Protein AF-A0A378LN71-F1 (afdb_monomer)

Foldseek 3Di:
DDPPDDPLVVLLQQLLPVVSLVVQLVVQVVVVDPVSNVVSVVSNCVSQDHPVSVVVVVVVVDDPPPPPVVCVVVVVVVVPPPPPDD

Nearest PDB structures (foldseek):
 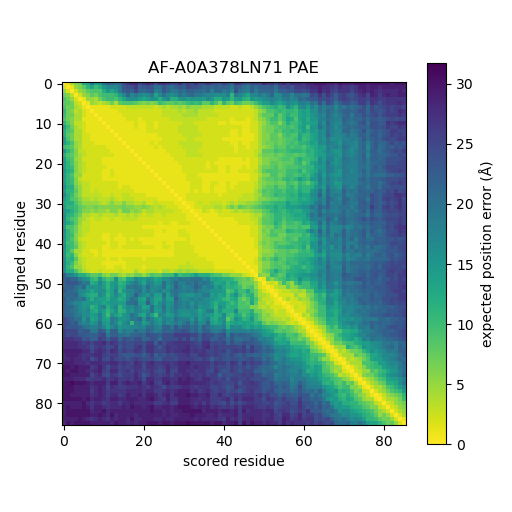 1vh6-assembly1_B  TM=3.980E-01  e=4.454E+00  Bacillus subtilis
  8q1b-assembly1_c  TM=3.706E-01  e=5.043E+00  Schizosaccharomyces pombe
  7vci-assembly1_M  TM=2.977E-01  e=5.043E+00  Xenopus laevis

Solvent-accessible surface area (backbone atoms only — not comparable to full-atom values): 5092 Å² total; per-residue (Å²): 132,85,79,86,68,58,65,65,64,51,47,33,60,52,31,61,41,69,67,50,34,50,51,50,45,50,54,25,5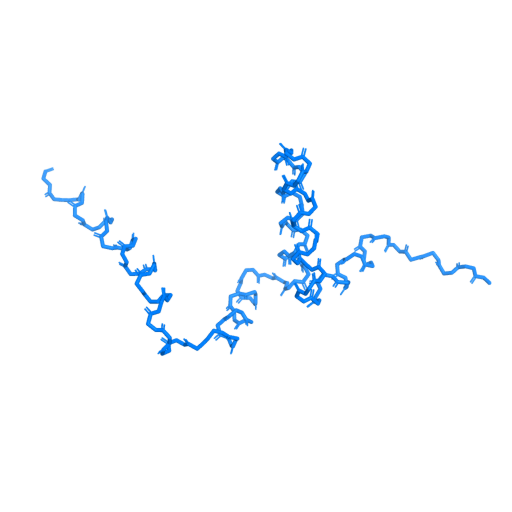6,73,70,69,40,67,68,56,30,50,52,43,48,49,47,42,41,58,36,49,37,60,70,67,50,40,48,49,55,50,50,72,74,42,63,82,86,44,74,77,60,57,51,64,60,53,59,66,57,60,70,70,68,73,80,79,78,130

pLDDT: mean 73.37, std 19.65, range [41.06, 97.06]

Radius of gyration: 17.85 Å; Cα contacts (8 Å, |Δi|>4): 39; chains: 1; bounding box: 54×41×36 Å

Mean predicted aligned error: 13.82 Å

Structure (mmCIF, N/CA/C/O backbone):
data_AF-A0A378LN71-F1
#
_entry.id   AF-A0A378LN71-F1
#
loop_
_atom_site.group_PDB
_atom_site.id
_atom_site.type_symbol
_atom_site.label_atom_id
_atom_site.label_alt_id
_atom_site.label_comp_id
_atom_site.label_asym_id
_atom_site.label_entity_id
_atom_site.label_seq_id
_atom_site.pdbx_PDB_ins_code
_atom_site.Cartn_x
_atom_site.Cartn_y
_atom_site.Cartn_z
_atom_site.occupancy
_atom_site.B_iso_or_equiv
_atom_site.auth_seq_id
_atom_site.auth_comp_id
_atom_site.auth_asym_id
_atom_site.auth_atom_id
_atom_site.pdbx_PDB_model_num
ATOM 1 N N . MET A 1 1 ? -26.285 -13.049 -12.360 1.00 41.50 1 MET A N 1
ATOM 2 C CA . MET A 1 1 ? -25.964 -11.630 -12.629 1.00 41.50 1 MET A CA 1
ATOM 3 C C . MET A 1 1 ? -24.553 -11.394 -12.120 1.00 41.50 1 MET A C 1
ATOM 5 O O . MET A 1 1 ? -24.334 -11.585 -10.932 1.00 41.50 1 MET A O 1
ATOM 9 N N . ALA A 1 2 ? -23.587 -11.117 -12.998 1.00 51.81 2 ALA A N 1
ATOM 10 C CA . ALA A 1 2 ? -22.216 -10.842 -12.573 1.00 51.81 2 ALA A CA 1
ATOM 11 C C . ALA A 1 2 ? -22.189 -9.483 -11.859 1.00 51.81 2 ALA A C 1
ATOM 13 O O . ALA A 1 2 ? -22.650 -8.487 -12.416 1.00 51.81 2 ALA A O 1
ATOM 14 N N . LYS A 1 3 ? -21.721 -9.455 -10.608 1.00 57.69 3 LYS A N 1
ATOM 15 C CA . LYS A 1 3 ? -21.520 -8.212 -9.861 1.00 57.69 3 LYS A CA 1
ATOM 16 C C . LYS A 1 3 ? -20.379 -7.469 -10.558 1.00 57.69 3 LYS A C 1
ATOM 18 O O . LYS A 1 3 ? -19.255 -7.956 -10.544 1.00 57.69 3 LYS A O 1
ATOM 23 N N . ASN A 1 4 ? -20.681 -6.351 -11.217 1.00 64.94 4 ASN A N 1
ATOM 24 C CA . ASN A 1 4 ? -19.654 -5.457 -11.742 1.00 64.94 4 ASN A CA 1
ATOM 25 C C . ASN A 1 4 ? -19.028 -4.756 -10.533 1.00 64.94 4 ASN A C 1
ATOM 27 O O . ASN A 1 4 ? -19.609 -3.825 -9.977 1.00 64.94 4 ASN A O 1
ATOM 31 N N . ILE A 1 5 ? -17.941 -5.330 -10.033 1.00 67.06 5 ILE A N 1
ATOM 32 C CA . ILE A 1 5 ? -17.158 -4.764 -8.941 1.00 67.06 5 ILE A CA 1
ATOM 33 C C . ILE A 1 5 ? -16.185 -3.787 -9.585 1.00 67.06 5 ILE A C 1
ATOM 35 O O . ILE A 1 5 ? -15.464 -4.166 -10.506 1.00 67.06 5 ILE A O 1
ATOM 39 N N . ASN A 1 6 ? -16.182 -2.538 -9.121 1.00 86.75 6 ASN A N 1
ATOM 40 C CA . ASN A 1 6 ? -15.151 -1.594 -9.516 1.00 86.75 6 ASN A CA 1
ATOM 41 C C . ASN A 1 6 ? -13.796 -2.177 -9.086 1.00 86.75 6 ASN A C 1
ATOM 43 O O . ASN A 1 6 ? -13.608 -2.520 -7.918 1.00 86.75 6 ASN A O 1
ATOM 47 N N . TYR A 1 7 ? -12.892 -2.340 -10.051 1.00 86.12 7 TYR A N 1
ATOM 48 C CA . TYR A 1 7 ? -11.574 -2.921 -9.825 1.00 86.12 7 TYR A CA 1
ATOM 49 C C . TYR A 1 7 ? -10.773 -2.135 -8.782 1.00 86.12 7 TYR A C 1
ATOM 51 O O . TYR A 1 7 ? -10.133 -2.748 -7.933 1.00 86.12 7 TYR A O 1
ATOM 59 N N . HIS A 1 8 ? -10.870 -0.801 -8.802 1.00 88.19 8 HIS A N 1
ATOM 60 C CA . HIS A 1 8 ? -10.198 0.066 -7.836 1.00 88.19 8 HIS A CA 1
ATOM 61 C C . HIS A 1 8 ? -10.712 -0.191 -6.421 1.00 88.19 8 HIS A C 1
ATOM 63 O O . HIS A 1 8 ? -9.931 -0.502 -5.533 1.00 88.19 8 HIS A O 1
ATOM 69 N N . ASP A 1 9 ? -12.032 -0.186 -6.221 1.00 88.12 9 ASP A N 1
ATOM 70 C CA . ASP A 1 9 ? -12.624 -0.432 -4.899 1.00 88.12 9 ASP A CA 1
ATOM 71 C C . ASP A 1 9 ? -12.250 -1.821 -4.353 1.00 88.12 9 ASP A C 1
ATOM 73 O O . ASP A 1 9 ? -11.983 -1.984 -3.163 1.00 88.12 9 ASP A O 1
ATOM 77 N N . TYR A 1 10 ? -12.211 -2.831 -5.228 1.00 91.69 10 TYR A N 1
ATOM 78 C CA . TYR A 1 10 ? -11.762 -4.177 -4.871 1.00 91.69 10 TYR A CA 1
ATOM 79 C C . TYR A 1 10 ? -10.282 -4.200 -4.466 1.00 91.69 10 TYR A C 1
ATOM 81 O O . TYR A 1 10 ? -9.936 -4.802 -3.448 1.00 91.69 10 TYR A O 1
ATOM 89 N N . LEU A 1 11 ? -9.424 -3.532 -5.240 1.00 93.69 11 LEU A N 1
ATOM 90 C CA . LE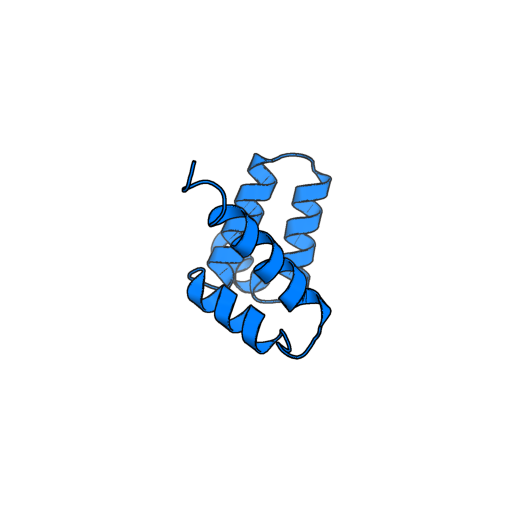U A 1 11 ? -7.995 -3.424 -4.965 1.00 93.69 11 LEU A CA 1
ATOM 91 C C . LEU A 1 11 ? -7.765 -2.749 -3.610 1.00 93.69 11 LEU A C 1
ATOM 93 O O . LEU A 1 11 ? -7.128 -3.338 -2.739 1.00 93.69 11 LEU A O 1
ATOM 97 N N . ILE A 1 12 ? -8.354 -1.576 -3.388 1.00 93.19 12 ILE A N 1
ATOM 98 C CA . ILE A 1 12 ? -8.236 -0.827 -2.132 1.00 93.19 12 ILE A CA 1
ATOM 99 C C . ILE A 1 12 ? -8.709 -1.662 -0.933 1.00 93.19 12 ILE A C 1
ATOM 101 O O . ILE A 1 12 ? -8.070 -1.641 0.119 1.00 93.19 12 ILE A O 1
ATOM 105 N N . GLU A 1 13 ? -9.779 -2.449 -1.074 1.00 91.81 13 GLU A N 1
ATOM 106 C CA . GLU A 1 13 ? -10.225 -3.344 -0.002 1.00 91.81 13 GLU A CA 1
ATOM 107 C C . GLU A 1 13 ? -9.222 -4.474 0.273 1.00 91.81 13 GLU A C 1
ATOM 109 O O . GLU A 1 13 ? -8.929 -4.748 1.436 1.00 91.81 13 GLU A O 1
ATOM 114 N N . SER A 1 14 ? -8.656 -5.098 -0.767 1.00 94.00 14 SER A N 1
ATOM 115 C CA . SER A 1 14 ? -7.650 -6.162 -0.603 1.00 94.00 14 SER A CA 1
ATOM 116 C C . SER A 1 14 ? -6.358 -5.668 0.047 1.00 94.00 14 SER A C 1
ATOM 118 O O . SER A 1 14 ? -5.783 -6.363 0.882 1.00 94.00 14 SER A O 1
ATOM 120 N N . LEU A 1 15 ? -5.936 -4.438 -0.260 1.00 94.94 15 LEU A N 1
ATOM 121 C CA . LEU A 1 15 ? -4.684 -3.868 0.238 1.00 94.94 15 LEU A CA 1
ATOM 122 C C . LEU A 1 15 ? -4.717 -3.564 1.742 1.00 94.94 15 LEU A C 1
ATOM 124 O O . LEU A 1 15 ? -3.664 -3.347 2.339 1.00 94.94 15 LEU A O 1
ATOM 128 N N . LYS A 1 16 ? -5.886 -3.599 2.396 1.00 89.62 16 LYS A N 1
ATOM 129 C CA . LYS A 1 16 ? -5.978 -3.512 3.864 1.00 89.62 16 LYS A CA 1
ATOM 130 C C . LYS A 1 16 ? -5.296 -4.686 4.566 1.00 89.62 16 LYS A C 1
ATOM 132 O O . LYS A 1 16 ? -4.882 -4.534 5.717 1.00 89.62 16 LYS A O 1
ATOM 137 N N . GLU A 1 17 ? -5.166 -5.829 3.892 1.00 92.62 17 GLU A N 1
ATOM 138 C CA . GLU A 1 17 ? -4.393 -6.964 4.382 1.00 92.62 17 GLU A CA 1
ATOM 139 C C . GLU A 1 17 ? -2.887 -6.727 4.152 1.00 92.62 17 GLU A C 1
ATOM 141 O O . GLU A 1 17 ? -2.446 -6.558 3.012 1.00 92.62 17 GLU A O 1
ATOM 146 N N . PRO A 1 18 ? -2.048 -6.742 5.205 1.00 89.94 18 PRO A N 1
ATOM 147 C CA . PRO A 1 18 ? -0.629 -6.396 5.084 1.00 89.94 18 PRO A CA 1
ATOM 148 C C . PRO A 1 18 ? 0.173 -7.276 4.118 1.00 89.94 18 PRO A C 1
ATOM 150 O O . PRO A 1 18 ? 1.143 -6.808 3.526 1.00 89.94 18 PRO A O 1
ATOM 153 N N . SER A 1 19 ? -0.203 -8.549 3.965 1.00 93.94 19 SER A N 1
ATOM 154 C CA . SER A 1 19 ? 0.451 -9.466 3.024 1.00 93.94 19 SER A CA 1
ATOM 155 C C . SER A 1 19 ? 0.153 -9.116 1.568 1.00 93.94 19 SER A C 1
ATOM 157 O O . SER A 1 19 ? 1.057 -9.190 0.741 1.00 93.94 19 SER A O 1
ATOM 159 N N . GLU A 1 20 ? -1.079 -8.702 1.269 1.00 95.50 20 GLU A N 1
ATOM 160 C CA . GLU A 1 20 ? -1.490 -8.278 -0.074 1.00 95.50 20 GLU A CA 1
ATOM 161 C C . GLU A 1 20 ? -0.798 -6.965 -0.452 1.00 95.50 20 GLU A C 1
ATOM 163 O O . GLU A 1 20 ? -0.212 -6.859 -1.527 1.00 95.50 20 GLU A O 1
ATOM 168 N N . ALA A 1 21 ? -0.752 -5.995 0.471 1.00 95.25 21 ALA A N 1
ATOM 169 C CA . ALA A 1 21 ? -0.021 -4.744 0.261 1.00 95.25 21 ALA A CA 1
ATOM 170 C C . ALA A 1 21 ? 1.474 -4.970 -0.007 1.00 95.25 21 ALA A C 1
ATOM 172 O O . ALA A 1 21 ? 2.036 -4.374 -0.924 1.00 95.25 21 ALA A O 1
ATOM 173 N N . ALA A 1 22 ? 2.119 -5.855 0.760 1.00 95.06 22 ALA A N 1
ATOM 174 C CA . ALA A 1 22 ? 3.521 -6.200 0.537 1.00 95.06 22 ALA A CA 1
ATOM 175 C C . ALA A 1 22 ? 3.734 -6.879 -0.825 1.00 95.06 22 ALA A C 1
ATOM 177 O O . ALA A 1 22 ? 4.675 -6.535 -1.536 1.00 95.06 22 ALA A O 1
ATOM 178 N N . GLY A 1 23 ? 2.858 -7.814 -1.205 1.00 97.06 23 GLY A N 1
ATOM 179 C CA . GLY A 1 23 ? 2.912 -8.474 -2.511 1.00 97.06 23 GLY A CA 1
ATOM 180 C C . GLY A 1 23 ? 2.767 -7.489 -3.669 1.00 97.06 23 GLY A C 1
ATOM 181 O O . GLY A 1 23 ? 3.542 -7.543 -4.619 1.00 97.06 23 GLY A O 1
ATOM 182 N N . TYR A 1 24 ? 1.833 -6.547 -3.553 1.00 96.31 24 TYR A N 1
ATOM 183 C CA . TYR A 1 24 ? 1.586 -5.528 -4.567 1.00 96.31 24 TYR A CA 1
ATOM 184 C C . TYR A 1 24 ? 2.769 -4.564 -4.743 1.00 96.31 24 TYR A C 1
ATOM 186 O O . TYR A 1 24 ? 3.190 -4.309 -5.870 1.00 96.31 24 TYR A O 1
ATOM 194 N N . LEU A 1 25 ? 3.368 -4.094 -3.642 1.00 96.19 25 LEU A N 1
ATOM 195 C CA . LEU A 1 25 ? 4.571 -3.254 -3.691 1.00 96.19 25 LEU A CA 1
ATOM 196 C C . LEU A 1 25 ? 5.782 -4.002 -4.259 1.00 96.19 25 LEU A C 1
ATOM 198 O O . LEU A 1 25 ? 6.529 -3.430 -5.046 1.00 96.19 25 LEU A O 1
ATOM 202 N N . ASN A 1 26 ? 5.972 -5.269 -3.884 1.00 96.50 26 ASN A N 1
ATOM 203 C CA . ASN A 1 26 ? 7.072 -6.082 -4.406 1.00 96.50 26 ASN A CA 1
ATOM 204 C C . ASN A 1 26 ? 6.930 -6.324 -5.911 1.00 96.50 26 ASN A C 1
ATOM 206 O O . ASN A 1 26 ? 7.909 -6.182 -6.631 1.00 96.50 26 ASN A O 1
ATOM 210 N N . ALA A 1 27 ? 5.719 -6.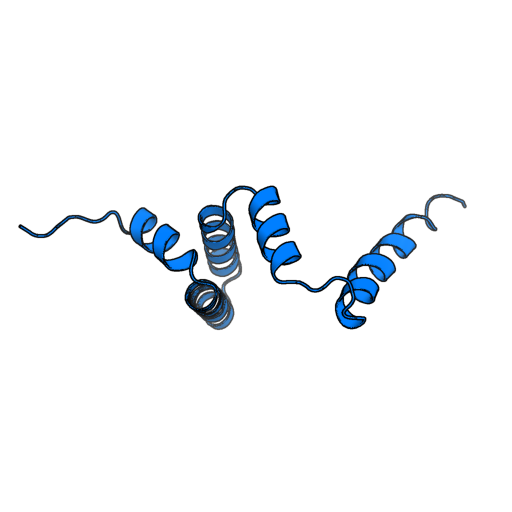618 -6.393 1.00 95.88 27 ALA A N 1
ATOM 211 C CA . ALA A 1 27 ? 5.470 -6.769 -7.824 1.00 95.88 27 ALA A CA 1
ATOM 212 C C . ALA A 1 27 ? 5.819 -5.486 -8.597 1.00 95.88 27 ALA A C 1
ATOM 214 O O . ALA A 1 27 ? 6.488 -5.548 -9.623 1.00 95.88 27 ALA A O 1
ATOM 215 N N . ALA A 1 28 ? 5.443 -4.319 -8.064 1.00 95.06 28 ALA A N 1
ATOM 216 C CA . ALA A 1 28 ? 5.783 -3.040 -8.680 1.00 95.06 28 ALA A CA 1
ATOM 217 C C . ALA A 1 28 ? 7.293 -2.722 -8.624 1.00 95.06 28 ALA A C 1
ATOM 219 O O . ALA A 1 28 ? 7.820 -2.094 -9.538 1.00 95.06 28 ALA A O 1
ATOM 220 N N . LEU A 1 29 ? 8.010 -3.168 -7.582 1.00 93.12 29 LEU A N 1
ATOM 221 C CA . LEU A 1 29 ? 9.476 -3.074 -7.521 1.00 93.12 29 LEU A CA 1
ATOM 222 C C . LEU A 1 29 ? 10.158 -3.971 -8.561 1.00 93.12 29 LEU A C 1
ATOM 224 O O . LEU A 1 29 ? 11.133 -3.541 -9.177 1.00 93.12 29 LEU A O 1
ATOM 228 N N . ASP A 1 30 ? 9.658 -5.193 -8.749 1.00 95.56 30 ASP A N 1
ATOM 229 C CA . ASP A 1 30 ? 10.214 -6.168 -9.694 1.00 95.56 30 ASP A CA 1
ATOM 230 C C . ASP A 1 30 ? 10.069 -5.709 -11.155 1.00 95.56 30 ASP A C 1
ATOM 232 O O . ASP A 1 30 ? 10.952 -5.976 -11.974 1.00 95.56 30 ASP A O 1
ATOM 236 N N . ASP A 1 31 ? 9.006 -4.963 -11.471 1.00 91.25 31 ASP A N 1
ATOM 237 C CA . ASP A 1 31 ? 8.800 -4.355 -12.792 1.00 91.25 31 ASP A CA 1
ATOM 238 C C . ASP A 1 31 ? 9.814 -3.233 -13.101 1.00 91.25 31 ASP A C 1
ATOM 240 O O . ASP A 1 31 ? 10.031 -2.892 -14.266 1.00 91.25 31 ASP A O 1
ATOM 244 N N . GLY A 1 32 ? 10.480 -2.676 -12.080 1.00 89.62 32 GLY A N 1
ATOM 245 C CA . GLY A 1 32 ? 11.544 -1.676 -12.234 1.00 89.62 32 GLY A CA 1
ATOM 246 C C . GLY A 1 32 ? 11.076 -0.304 -12.734 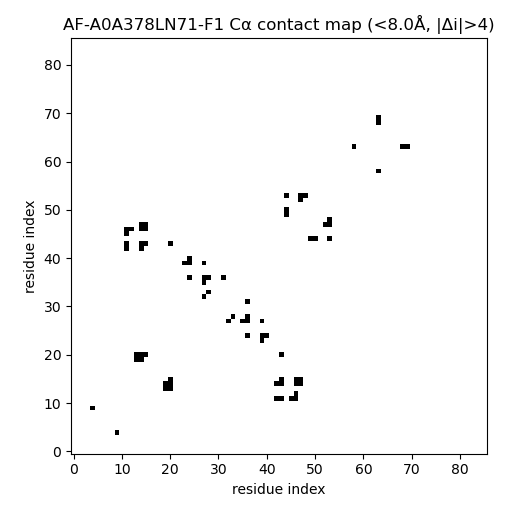1.00 89.62 32 GLY A C 1
ATOM 247 O O . GLY A 1 32 ? 11.914 0.546 -13.046 1.00 89.62 32 GLY A O 1
ATOM 248 N N . ASP A 1 33 ? 9.764 -0.080 -12.806 1.00 93.19 33 ASP A N 1
ATOM 249 C CA . ASP A 1 33 ? 9.150 1.194 -13.170 1.00 93.19 33 ASP A CA 1
ATOM 250 C C . ASP A 1 33 ? 8.826 2.020 -11.919 1.00 93.19 33 ASP A C 1
ATOM 252 O O . ASP A 1 33 ? 8.035 1.624 -11.059 1.00 93.19 33 ASP A O 1
ATOM 256 N N . ILE A 1 34 ? 9.438 3.199 -11.826 1.00 89.94 34 ILE A N 1
ATOM 257 C CA . ILE A 1 34 ? 9.251 4.096 -10.687 1.00 89.94 34 ILE A CA 1
ATOM 258 C C . ILE A 1 34 ? 7.829 4.656 -10.626 1.00 89.94 34 ILE A C 1
ATOM 260 O O . ILE A 1 34 ? 7.294 4.812 -9.528 1.00 89.94 34 ILE A O 1
ATOM 264 N N . ASP A 1 35 ? 7.205 4.928 -11.773 1.00 90.94 35 ASP A N 1
ATOM 265 C CA . ASP A 1 35 ? 5.863 5.507 -11.811 1.00 90.94 35 ASP A CA 1
ATOM 266 C C . ASP A 1 35 ? 4.835 4.466 -11.342 1.00 90.94 35 ASP A C 1
ATOM 268 O O . ASP A 1 35 ? 4.022 4.757 -10.461 1.00 90.94 35 ASP A O 1
ATOM 272 N N . GLY A 1 36 ? 4.955 3.221 -11.818 1.00 90.56 36 GLY A N 1
ATOM 273 C CA . GLY A 1 36 ? 4.158 2.089 -11.337 1.00 90.56 36 GLY A CA 1
ATOM 274 C C . GLY A 1 36 ? 4.348 1.795 -9.844 1.00 90.56 36 GLY A C 1
ATOM 275 O O . GLY A 1 36 ? 3.375 1.539 -9.129 1.00 90.56 36 GLY A O 1
ATOM 276 N N . PHE A 1 37 ? 5.575 1.897 -9.326 1.00 94.88 37 PHE A N 1
ATOM 277 C CA . PHE A 1 37 ? 5.827 1.739 -7.891 1.00 94.88 37 PHE A CA 1
ATOM 278 C C . PHE A 1 37 ? 5.172 2.840 -7.049 1.00 94.88 37 PHE A C 1
ATOM 280 O O . PHE A 1 37 ? 4.585 2.555 -6.001 1.00 94.88 37 PHE A O 1
ATOM 287 N N . LEU A 1 38 ? 5.239 4.097 -7.491 1.00 93.38 38 LEU A N 1
ATOM 288 C CA . LEU A 1 38 ? 4.608 5.213 -6.784 1.00 93.38 38 LEU A CA 1
ATOM 289 C C . LEU A 1 38 ? 3.079 5.125 -6.819 1.00 93.38 38 LEU A C 1
ATOM 291 O O . LEU A 1 38 ? 2.435 5.439 -5.817 1.00 93.38 38 LEU A O 1
ATOM 295 N N . GLU A 1 39 ? 2.498 4.654 -7.922 1.00 93.94 39 GLU A N 1
ATOM 296 C CA . GLU A 1 39 ? 1.065 4.362 -8.007 1.00 93.94 39 GLU A CA 1
ATOM 297 C C . GLU A 1 39 ? 0.669 3.246 -7.030 1.00 93.94 39 GLU A C 1
ATOM 299 O O . GLU A 1 39 ? -0.284 3.399 -6.259 1.00 93.94 39 GLU A O 1
ATOM 304 N N . ALA A 1 40 ? 1.446 2.161 -6.974 1.00 95.19 40 ALA A N 1
ATOM 305 C CA . ALA A 1 40 ? 1.214 1.080 -6.022 1.00 95.19 40 ALA A CA 1
ATOM 306 C C . ALA A 1 40 ? 1.298 1.569 -4.566 1.00 95.19 40 ALA A C 1
ATOM 308 O O . ALA A 1 40 ? 0.444 1.236 -3.738 1.00 95.19 40 ALA A O 1
ATOM 309 N N . LEU A 1 41 ? 2.282 2.418 -4.259 1.00 93.75 41 LEU A N 1
ATOM 310 C CA . LEU A 1 41 ? 2.435 3.048 -2.950 1.00 93.75 41 LEU A CA 1
ATOM 311 C C . LEU A 1 41 ? 1.251 3.956 -2.605 1.00 93.75 41 LEU A C 1
ATOM 313 O O . LEU A 1 41 ? 0.753 3.901 -1.479 1.00 93.75 41 LEU A O 1
ATOM 317 N N . HIS A 1 42 ? 0.773 4.758 -3.557 1.00 91.44 42 HIS A N 1
ATOM 318 C CA . HIS A 1 42 ? -0.400 5.608 -3.367 1.00 91.44 42 HIS A CA 1
ATOM 319 C C . HIS A 1 42 ? -1.646 4.781 -3.027 1.00 91.44 42 HIS A C 1
ATOM 321 O O . HIS A 1 42 ? -2.329 5.085 -2.050 1.00 91.44 42 HIS A O 1
ATOM 327 N N . ASN A 1 43 ? -1.890 3.689 -3.754 1.00 93.38 43 ASN A N 1
ATOM 328 C CA . ASN A 1 43 ? -3.022 2.790 -3.510 1.00 93.38 43 ASN A CA 1
ATOM 329 C C . ASN A 1 43 ? -2.948 2.122 -2.124 1.00 93.38 43 ASN A C 1
ATOM 331 O O . ASN A 1 43 ? -3.964 1.988 -1.439 1.00 93.38 43 ASN A O 1
ATOM 335 N N . VAL A 1 44 ? -1.748 1.744 -1.666 1.00 92.81 44 VAL A N 1
ATOM 336 C CA . VAL A 1 44 ? -1.550 1.231 -0.300 1.00 92.81 44 VAL A CA 1
ATOM 337 C C . VAL A 1 44 ? -1.837 2.319 0.734 1.00 92.81 44 VAL A C 1
ATOM 339 O O . VAL A 1 44 ? -2.518 2.050 1.718 1.00 92.81 44 VAL A O 1
ATOM 342 N N . ILE A 1 45 ? -1.385 3.556 0.531 1.00 89.00 45 ILE A N 1
ATOM 343 C CA . ILE A 1 45 ? -1.717 4.660 1.445 1.00 89.00 45 ILE A CA 1
ATOM 344 C C . ILE A 1 45 ? -3.237 4.867 1.482 1.00 89.00 45 ILE A C 1
ATOM 346 O O . ILE A 1 45 ? -3.822 4.888 2.561 1.00 89.00 45 ILE A O 1
ATOM 350 N N . GLU A 1 46 ? -3.896 4.927 0.326 1.00 88.50 46 GLU A N 1
ATOM 351 C CA . GLU A 1 46 ? -5.350 5.080 0.214 1.00 88.50 46 GLU A CA 1
ATOM 352 C C . GLU A 1 46 ? -6.118 3.990 0.984 1.00 88.50 46 GLU A C 1
ATOM 354 O O . GLU A 1 46 ? -7.030 4.310 1.752 1.00 88.50 46 GLU A O 1
ATOM 359 N N . ALA A 1 47 ? -5.704 2.723 0.873 1.00 89.62 47 ALA A N 1
ATOM 360 C CA . ALA A 1 47 ? -6.325 1.590 1.568 1.00 89.62 47 ALA A CA 1
ATOM 361 C C . ALA A 1 47 ? -6.286 1.692 3.099 1.00 89.62 47 ALA A C 1
ATOM 363 O O . ALA A 1 47 ? -7.239 1.299 3.783 1.00 89.62 47 ALA A O 1
ATOM 364 N N . TYR A 1 48 ? -5.215 2.258 3.654 1.00 82.75 48 TYR A N 1
ATOM 365 C CA . TYR A 1 48 ? -5.064 2.465 5.098 1.00 82.75 48 TYR A CA 1
ATOM 366 C C . TYR A 1 48 ? -5.619 3.830 5.557 1.00 82.75 48 TYR A C 1
ATOM 368 O O . TYR A 1 48 ? -5.761 4.070 6.762 1.00 82.75 48 TYR A O 1
ATOM 376 N N . GLY A 1 49 ? -6.009 4.695 4.615 1.00 75.69 49 GLY A N 1
ATOM 377 C CA . GLY A 1 49 ? -6.497 6.054 4.833 1.00 75.69 49 GLY A CA 1
ATOM 378 C C . GLY A 1 49 ? -5.374 7.097 4.880 1.00 75.69 49 GLY A C 1
ATOM 379 O O . GLY A 1 49 ? -4.236 6.828 4.526 1.00 75.69 49 GLY A O 1
ATOM 380 N N . SER A 1 50 ? -5.686 8.320 5.338 1.00 60.62 50 SER A N 1
ATOM 381 C CA . SER A 1 50 ? -4.676 9.380 5.547 1.00 60.62 50 SER A CA 1
ATOM 382 C C . SER A 1 50 ? -3.398 8.828 6.196 1.00 60.62 50 SER A C 1
ATOM 384 O O . SER A 1 50 ? -3.490 7.997 7.104 1.00 60.62 50 SER A O 1
ATOM 386 N N . MET A 1 51 ? -2.229 9.355 5.808 1.00 57.84 51 MET A N 1
ATOM 387 C CA . MET A 1 51 ? -0.920 9.054 6.413 1.00 57.84 51 MET A CA 1
ATOM 388 C C . MET A 1 51 ? -0.952 9.003 7.950 1.00 57.84 51 MET A C 1
ATOM 390 O O . MET A 1 51 ? -0.210 8.230 8.548 1.00 57.84 51 MET A O 1
ATOM 394 N N . THR A 1 52 ? -1.839 9.765 8.600 1.00 53.94 52 THR A N 1
ATOM 395 C CA . THR A 1 52 ? -2.068 9.721 10.053 1.00 53.94 52 THR A CA 1
ATOM 396 C C . THR A 1 52 ? -2.557 8.351 10.544 1.00 53.94 52 THR A C 1
ATOM 398 O O . THR A 1 52 ? -1.984 7.806 11.478 1.00 53.94 52 THR A O 1
ATOM 401 N N . LYS A 1 53 ? -3.552 7.750 9.880 1.00 59.72 53 LYS A N 1
ATOM 402 C CA . LYS A 1 53 ? -4.116 6.435 10.241 1.00 59.72 53 LYS A CA 1
ATOM 403 C C . LYS A 1 53 ? -3.178 5.284 9.890 1.00 59.72 53 LYS A C 1
ATOM 405 O O . LYS A 1 53 ? -3.115 4.289 10.611 1.00 59.72 53 LYS A O 1
ATOM 410 N N . LEU A 1 54 ? -2.437 5.424 8.789 1.00 60.91 54 LEU A N 1
ATOM 411 C CA . LEU A 1 54 ? -1.371 4.491 8.434 1.00 60.91 54 LEU A CA 1
ATOM 412 C C . LEU A 1 54 ? -0.270 4.505 9.505 1.00 60.91 54 LEU A C 1
ATOM 414 O O . LEU A 1 54 ? 0.131 3.444 9.975 1.00 60.91 54 LEU A O 1
ATOM 418 N N . SER A 1 55 ? 0.157 5.695 9.940 1.00 57.19 55 SER A N 1
ATOM 419 C CA . SER A 1 55 ? 1.134 5.868 11.022 1.00 57.19 55 SER A CA 1
ATOM 420 C C . SER A 1 55 ? 0.641 5.265 12.341 1.00 57.19 55 SER A C 1
ATOM 422 O O . SER A 1 55 ? 1.381 4.515 12.967 1.00 57.19 55 SER A O 1
ATOM 424 N N . GLU A 1 56 ? -0.619 5.492 12.727 1.00 59.66 56 GLU A N 1
ATOM 425 C CA . GLU A 1 56 ? -1.236 4.887 13.921 1.00 59.66 56 GLU A CA 1
ATOM 426 C C . GLU A 1 56 ? -1.222 3.349 13.864 1.00 59.66 56 GLU A C 1
ATOM 428 O O . GLU A 1 56 ? -0.752 2.704 14.798 1.00 59.66 56 GLU A O 1
ATOM 433 N N . LYS A 1 57 ? -1.640 2.741 12.743 1.00 59.84 57 LYS A N 1
ATOM 434 C CA . LYS A 1 57 ? -1.597 1.276 12.554 1.00 59.84 57 LYS A CA 1
ATOM 435 C C . LYS A 1 57 ? -0.174 0.718 12.579 1.00 59.84 57 LYS A C 1
ATOM 437 O O . LYS A 1 57 ? 0.057 -0.368 13.116 1.00 59.84 57 LYS A O 1
ATOM 442 N N . PHE A 1 58 ? 0.781 1.441 11.994 1.00 62.62 58 PHE A N 1
ATOM 443 C CA . PHE A 1 58 ? 2.194 1.081 12.077 1.00 62.62 58 PHE A CA 1
ATOM 444 C C . PHE A 1 58 ? 2.691 1.161 13.518 1.00 62.62 58 PHE A C 1
ATOM 446 O O . PHE A 1 58 ? 3.334 0.220 13.965 1.00 62.62 58 PHE A O 1
ATOM 453 N N . G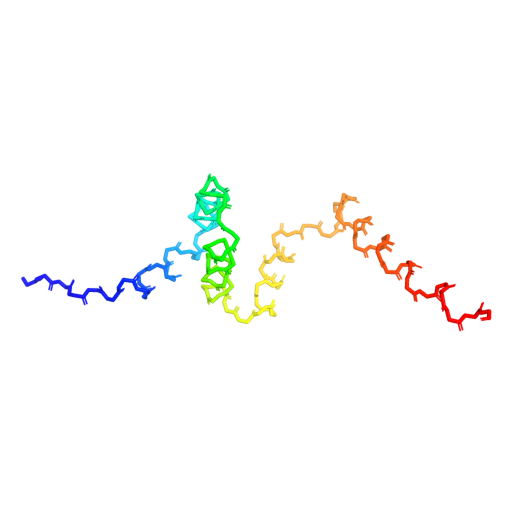LN A 1 59 ? 2.352 2.218 14.258 1.00 59.03 59 GLN A N 1
ATOM 454 C CA . GLN A 1 59 ? 2.712 2.412 15.664 1.00 59.03 59 GLN A CA 1
ATOM 455 C C . GLN A 1 59 ? 2.075 1.380 16.600 1.00 59.03 59 GLN A C 1
ATOM 457 O O . GLN A 1 59 ? 2.729 0.953 17.539 1.00 59.03 59 GLN A O 1
ATOM 462 N N . GLU A 1 60 ? 0.843 0.937 16.352 1.00 58.81 60 GLU A N 1
ATOM 463 C CA . GLU A 1 60 ? 0.203 -0.132 17.133 1.00 58.81 60 GLU A CA 1
ATOM 464 C C . GLU A 1 60 ? 0.903 -1.483 16.943 1.00 58.81 60 GLU A C 1
ATOM 466 O O . GLU A 1 60 ? 1.067 -2.251 17.893 1.00 58.81 60 GLU A O 1
ATOM 471 N N . ARG A 1 61 ? 1.329 -1.785 15.710 1.00 60.91 61 ARG A N 1
ATOM 472 C CA . ARG A 1 61 ? 2.074 -3.013 15.393 1.00 60.91 61 ARG A CA 1
ATOM 473 C C . ARG A 1 61 ? 3.544 -2.925 15.801 1.00 60.91 61 ARG A C 1
ATOM 475 O O . ARG A 1 61 ? 4.192 -3.942 16.048 1.00 60.91 61 ARG A O 1
ATOM 482 N N . TYR A 1 62 ? 4.071 -1.713 15.848 1.00 54.50 62 TYR A N 1
ATOM 483 C CA . TYR A 1 62 ? 5.432 -1.401 16.225 1.00 54.50 62 TYR A CA 1
ATOM 484 C C . TYR A 1 62 ? 5.551 -1.322 17.749 1.00 54.50 62 TYR A C 1
ATOM 486 O O . TYR A 1 62 ? 4.975 -0.456 18.388 1.00 54.50 62 TYR A O 1
ATOM 494 N N . ASN A 1 63 ? 6.343 -2.201 18.362 1.00 55.56 63 ASN A N 1
ATOM 495 C CA . ASN A 1 63 ? 6.707 -2.036 19.767 1.00 55.56 63 ASN A CA 1
ATOM 496 C C . ASN A 1 63 ? 7.786 -0.940 19.871 1.00 55.56 63 ASN A C 1
ATOM 498 O O . ASN A 1 63 ? 8.930 -1.204 19.487 1.00 55.56 63 ASN A O 1
ATOM 502 N N . PRO A 1 64 ? 7.494 0.252 20.423 1.00 50.03 64 PRO A N 1
ATOM 503 C CA . PRO A 1 64 ? 8.475 1.328 20.537 1.00 50.03 64 PRO A CA 1
ATOM 504 C C . PRO A 1 64 ? 9.641 0.984 21.472 1.00 50.03 64 PRO A C 1
ATOM 506 O O . PRO A 1 64 ? 10.656 1.667 21.435 1.00 50.03 64 PRO A O 1
ATOM 509 N N . ASN A 1 65 ? 9.542 -0.085 22.271 1.00 54.19 65 ASN A N 1
ATOM 510 C CA . ASN A 1 65 ? 10.649 -0.612 23.075 1.00 54.19 65 ASN A CA 1
ATOM 511 C C . ASN A 1 65 ? 11.528 -1.620 22.313 1.00 54.19 65 ASN A C 1
ATOM 513 O O . ASN A 1 65 ? 12.382 -2.263 22.917 1.00 54.19 65 ASN A O 1
ATOM 517 N N . SER A 1 66 ? 11.322 -1.790 21.004 1.00 55.53 66 SER A N 1
ATOM 518 C CA . SER A 1 66 ? 12.294 -2.467 20.148 1.00 55.53 66 SER A CA 1
ATOM 519 C C . SER A 1 66 ? 13.399 -1.479 19.758 1.00 55.53 66 SER A C 1
ATOM 521 O O . SER A 1 66 ? 13.155 -0.451 19.129 1.00 55.53 66 SER A O 1
ATOM 523 N N . GLU A 1 67 ? 14.629 -1.779 20.181 1.00 52.62 67 GLU A N 1
ATOM 524 C CA . GLU A 1 67 ? 15.829 -0.936 20.028 1.00 52.62 67 GLU A CA 1
ATOM 525 C C . GLU A 1 67 ? 16.080 -0.491 18.570 1.00 52.62 67 GLU A C 1
ATOM 527 O O . GLU A 1 67 ? 16.653 0.567 18.313 1.00 52.62 67 GLU A O 1
ATOM 532 N N . SER A 1 68 ? 15.635 -1.296 17.601 1.00 51.22 68 SER A N 1
ATOM 533 C CA . SER A 1 68 ? 16.047 -1.219 16.200 1.00 51.22 68 SER A CA 1
ATOM 534 C C . SER A 1 68 ? 15.460 -0.050 15.407 1.00 51.22 68 SER A C 1
ATOM 536 O O . SER A 1 68 ? 16.121 0.429 14.493 1.00 51.22 68 SER A O 1
ATOM 538 N N . ILE A 1 69 ? 14.262 0.443 15.729 1.00 49.41 69 ILE A N 1
ATOM 539 C CA . ILE A 1 69 ? 13.599 1.490 14.921 1.00 49.41 69 ILE A CA 1
ATOM 540 C C . ILE A 1 69 ? 13.728 2.881 15.566 1.00 49.41 69 ILE A C 1
ATOM 542 O O . ILE A 1 69 ? 13.721 3.889 14.858 1.00 49.41 69 ILE A O 1
ATOM 546 N N . ARG A 1 70 ? 13.955 2.970 16.886 1.00 47.56 70 ARG A N 1
ATOM 547 C CA . ARG A 1 70 ? 14.255 4.252 17.557 1.00 47.56 70 ARG A CA 1
ATOM 548 C C . ARG A 1 70 ? 15.545 4.893 17.036 1.00 47.56 70 ARG A C 1
ATOM 550 O O . ARG A 1 70 ? 15.587 6.109 16.875 1.00 47.56 70 ARG A O 1
ATOM 557 N N . ILE A 1 71 ? 16.560 4.086 16.723 1.00 45.62 71 ILE A N 1
ATOM 558 C CA . ILE A 1 71 ? 17.840 4.576 16.190 1.00 45.62 71 ILE A CA 1
ATOM 559 C C . ILE A 1 71 ? 17.660 5.174 14.785 1.00 45.62 71 ILE A C 1
ATOM 561 O O . ILE A 1 71 ? 18.167 6.261 14.525 1.00 45.62 71 ILE A O 1
ATOM 565 N N . SER A 1 72 ? 16.866 4.552 13.906 1.00 50.22 72 SER A N 1
ATOM 566 C CA . SER A 1 72 ? 16.693 5.034 12.525 1.00 50.22 72 SER A CA 1
ATOM 567 C C . SER A 1 72 ? 15.977 6.385 12.415 1.00 50.22 72 SER A C 1
ATOM 569 O O . SER A 1 72 ? 16.324 7.181 11.546 1.00 50.22 72 SER A O 1
ATOM 571 N N . PHE A 1 73 ? 15.011 6.681 13.293 1.00 48.53 73 PHE A N 1
ATOM 572 C CA . PHE A 1 73 ? 14.311 7.975 13.279 1.00 48.53 73 PHE A CA 1
ATOM 573 C C . PHE A 1 73 ? 15.051 9.077 14.050 1.00 48.53 73 PHE A C 1
ATOM 575 O O . PHE A 1 73 ? 14.959 10.242 13.670 1.00 48.53 73 PHE A O 1
ATOM 582 N N . MET A 1 74 ? 15.797 8.734 15.107 1.00 41.06 74 MET A N 1
ATOM 583 C CA . MET A 1 74 ? 16.535 9.720 15.909 1.00 41.06 74 MET A CA 1
ATOM 584 C C . MET A 1 74 ? 17.887 10.107 15.290 1.00 41.06 74 MET A C 1
ATOM 586 O O . MET A 1 74 ? 18.301 11.252 15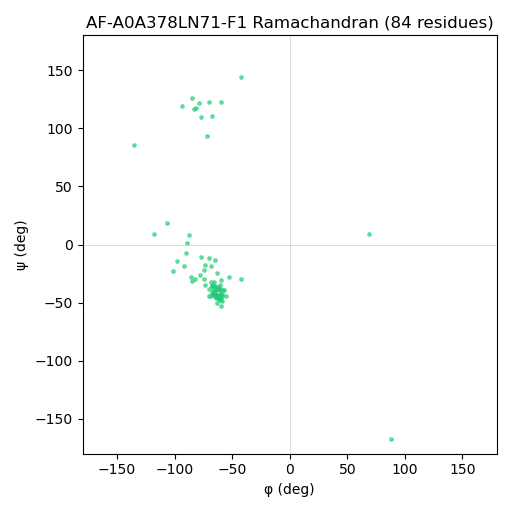.449 1.00 41.06 74 MET A O 1
ATOM 590 N N . SER A 1 75 ? 18.550 9.219 14.537 1.00 50.97 75 SER A N 1
ATOM 591 C CA . SER A 1 75 ? 19.776 9.578 13.805 1.00 50.97 75 SER A CA 1
ATOM 592 C C . SER A 1 75 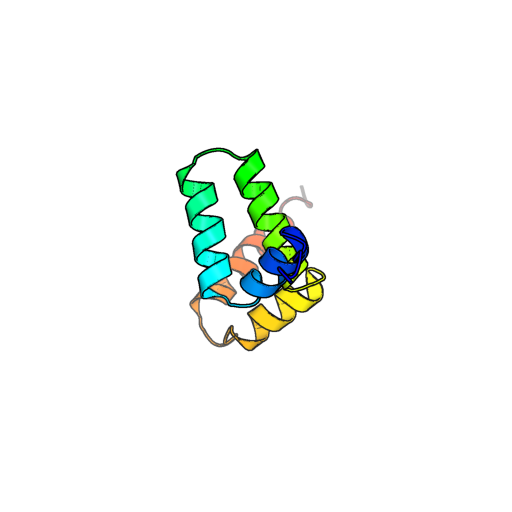? 19.518 10.615 12.708 1.00 50.97 75 SER A C 1
ATOM 594 O O . SER A 1 75 ? 20.283 11.562 12.597 1.00 50.97 75 SER A O 1
ATOM 596 N N . ASN A 1 76 ? 18.400 10.519 11.978 1.00 48.97 76 ASN A N 1
ATOM 597 C CA . ASN A 1 76 ? 18.063 11.486 10.925 1.00 48.97 76 ASN A CA 1
ATOM 598 C C . ASN A 1 76 ? 17.590 12.854 11.447 1.00 48.97 76 ASN A C 1
ATOM 600 O O . ASN A 1 76 ? 17.552 13.800 10.670 1.00 48.97 76 ASN A O 1
ATOM 604 N N . ALA A 1 77 ? 17.185 12.978 12.716 1.00 49.81 77 ALA A N 1
ATOM 605 C CA . ALA A 1 77 ? 16.738 14.255 13.282 1.00 49.81 77 ALA A CA 1
ATOM 606 C C . ALA A 1 77 ? 17.904 15.106 13.814 1.00 49.81 77 ALA A C 1
ATOM 608 O O . ALA A 1 77 ? 17.825 16.331 13.788 1.00 49.81 77 ALA A O 1
ATOM 609 N N . ASN A 1 78 ? 18.996 14.467 14.245 1.00 50.00 78 ASN A N 1
ATOM 610 C CA . ASN A 1 78 ? 20.178 15.174 14.740 1.00 50.00 78 ASN A CA 1
ATOM 611 C C . ASN A 1 78 ? 21.006 15.819 13.611 1.00 50.00 78 ASN A C 1
ATOM 613 O O . ASN A 1 78 ? 21.701 16.795 13.866 1.00 50.00 78 ASN A O 1
ATOM 617 N N . ASP A 1 79 ? 20.879 15.353 12.364 1.00 50.44 79 ASP A N 1
ATOM 618 C CA . ASP A 1 79 ? 21.624 15.909 11.223 1.00 50.44 79 ASP A CA 1
ATOM 619 C C . ASP A 1 79 ? 21.057 17.247 10.692 1.00 50.44 79 ASP A C 1
ATOM 621 O O . ASP A 1 79 ? 21.704 17.915 9.884 1.00 50.44 79 ASP A O 1
ATOM 625 N N . PHE A 1 80 ? 19.864 17.675 11.134 1.00 52.81 80 PHE A N 1
ATOM 626 C CA . PHE A 1 80 ? 19.237 18.927 10.675 1.00 52.81 80 PHE A CA 1
ATOM 627 C C . PHE A 1 80 ? 19.434 20.127 11.613 1.00 52.81 80 PHE A C 1
ATOM 629 O O . PHE A 1 80 ? 19.179 21.257 11.185 1.00 52.81 80 PHE A O 1
ATOM 636 N N . GLU A 1 81 ? 19.882 19.929 12.858 1.00 52.91 81 GLU A N 1
ATOM 637 C CA . GLU A 1 81 ? 20.079 21.044 13.802 1.00 52.91 81 GLU A CA 1
ATOM 638 C C . GLU A 1 81 ? 21.499 21.641 13.779 1.00 52.91 81 GLU A C 1
ATOM 640 O O . GLU A 1 81 ? 21.656 22.809 14.129 1.00 52.91 81 GLU A O 1
ATOM 645 N N . ASP A 1 82 ? 22.502 20.928 13.253 1.00 51.78 82 ASP A N 1
ATOM 646 C CA . ASP A 1 82 ? 23.905 21.391 13.237 1.00 51.78 82 ASP A CA 1
ATOM 647 C C . ASP A 1 82 ? 24.315 22.222 11.998 1.00 51.78 82 ASP A C 1
ATOM 649 O O . ASP A 1 82 ? 25.451 22.671 11.903 1.00 51.78 82 ASP A O 1
ATOM 653 N N . GLN A 1 83 ? 23.411 22.500 11.046 1.00 52.41 83 GLN A N 1
ATOM 654 C CA . GLN A 1 83 ? 23.711 23.325 9.850 1.00 52.41 83 GLN A CA 1
ATOM 655 C C . GLN A 1 83 ? 23.106 24.741 9.872 1.00 52.41 83 GLN A C 1
ATOM 657 O O . GLN A 1 83 ? 22.981 25.384 8.828 1.00 52.41 83 GLN A O 1
ATOM 662 N N . LYS A 1 84 ? 22.707 25.256 11.042 1.00 56.53 84 LYS A N 1
ATOM 663 C CA . LYS A 1 84 ? 22.187 26.635 11.173 1.00 56.53 84 LYS A CA 1
ATOM 664 C C . LYS A 1 84 ? 22.992 27.569 12.070 1.00 56.53 84 LYS A C 1
ATOM 666 O O . LYS A 1 84 ? 22.539 28.686 12.297 1.00 56.53 84 LYS A O 1
ATOM 671 N N . ASN A 1 85 ? 24.172 27.162 12.522 1.00 50.03 85 ASN A N 1
ATOM 672 C CA . ASN A 1 85 ? 25.116 28.061 13.177 1.00 50.03 85 ASN A CA 1
ATOM 673 C C . ASN A 1 85 ? 26.527 27.814 12.639 1.00 50.03 85 ASN A C 1
ATOM 675 O O . ASN A 1 85 ? 27.266 27.034 13.224 1.00 50.03 85 ASN A O 1
ATOM 679 N N . ASP A 1 86 ? 26.847 28.478 11.528 1.00 46.75 86 ASP A N 1
ATOM 680 C CA . ASP A 1 86 ? 28.155 29.076 11.217 1.00 46.75 86 ASP A CA 1
ATOM 681 C C . ASP A 1 86 ? 27.978 30.138 10.115 1.00 46.75 86 ASP A C 1
ATOM 683 O O . ASP A 1 86 ? 27.239 29.871 9.135 1.00 46.75 86 ASP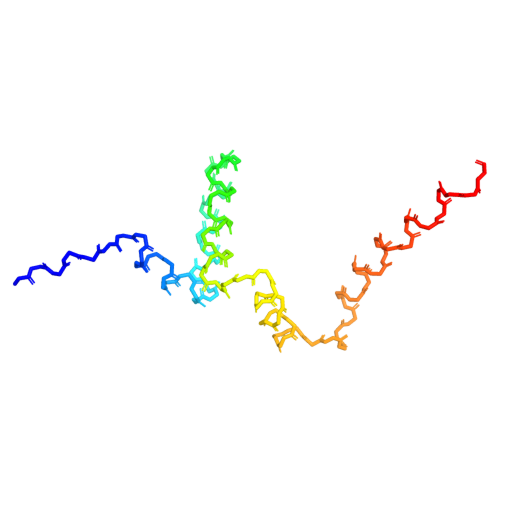 A O 1
#

Sequence (86 aa):
MAKNINYHDYLIESLKEPSEAAGYLNAALDDGDIDGFLEALHNVIEAYGSMTKLSEKFQERYNPNSESIRISFMSNANDFEDQKND

Secondary structure (DSSP, 8-state):
------HHHHHHHHTTSHHHHHHHHHHHHHTT-HHHHHHHHHHHHHHH-SHHHHHHHHHHHS-TT-HHHHHHHHHHHHTTTTTS--

Organism: Legionella pneumophila (NCBI:txid446)